Protein AF-A0AAA9TGV9-F1 (afdb_monomer)

Radius of gyration: 19.95 Å; Cα contacts (8 Å, |Δi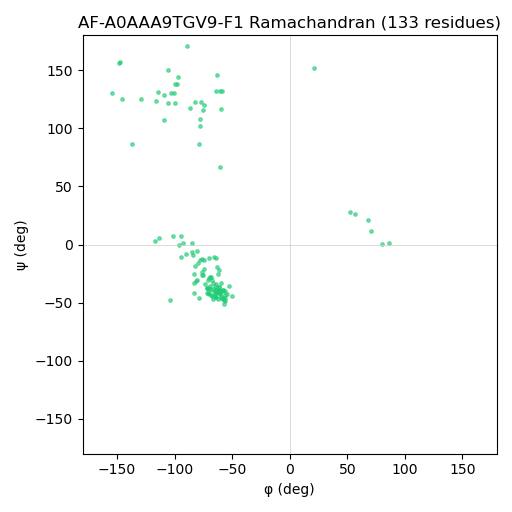|>4): 74; chains: 1; bounding box: 42×36×59 Å

Sequence (135 aa):
ESGVGCHFLLQGILTQRSNPHLLHLLPWQLSSLASSPITSWQIDGETVETVADFIFGGSKITADGDCSHEIKRRFLFGRKVITNLDSLLKSRHITLPKKVRLIKVIVFPVVMHARESWTIKKAERQRIDAFELCC

pLDDT: mean 73.02, std 20.53, range [30.62, 95.81]

Structure (mmCIF, N/CA/C/O backbone):
data_AF-A0AAA9TGV9-F1
#
_entry.id   AF-A0AAA9TGV9-F1
#
loop_
_atom_site.group_PDB
_atom_site.id
_atom_site.type_symbol
_atom_site.label_atom_id
_atom_site.label_alt_id
_atom_site.label_comp_id
_atom_site.label_asym_id
_atom_site.label_entity_id
_atom_site.label_seq_id
_atom_site.pdbx_PDB_ins_code
_atom_site.Cartn_x
_atom_site.Cartn_y
_atom_site.Cartn_z
_atom_site.occupancy
_atom_site.B_iso_or_equiv
_atom_site.auth_seq_id
_atom_site.auth_comp_id
_atom_site.auth_asym_id
_atom_site.auth_atom_id
_atom_site.pdbx_PDB_model_num
ATOM 1 N N . GLU A 1 1 ? 4.475 -4.101 -24.210 1.00 32.84 1 GLU A N 1
ATOM 2 C CA . GLU A 1 1 ? 3.851 -3.367 -23.084 1.00 32.84 1 GLU A CA 1
ATOM 3 C C . GLU A 1 1 ? 4.910 -2.918 -22.068 1.00 32.84 1 GLU A C 1
ATOM 5 O O . GLU A 1 1 ? 4.859 -3.266 -20.899 1.00 32.84 1 GLU A O 1
ATOM 10 N N . SER A 1 2 ? 5.893 -2.140 -22.527 1.00 36.81 2 SER A N 1
ATOM 11 C CA . SER A 1 2 ? 7.032 -1.626 -21.741 1.00 36.81 2 SER A CA 1
ATOM 12 C C . SER A 1 2 ? 7.042 -0.089 -21.649 1.00 36.81 2 SER A C 1
ATOM 14 O O . SER A 1 2 ? 7.938 0.495 -21.054 1.00 36.81 2 SER A O 1
ATOM 16 N N . GLY A 1 3 ? 6.034 0.586 -22.214 1.00 30.62 3 GLY A N 1
ATOM 17 C CA . GLY A 1 3 ? 6.006 2.049 -22.355 1.00 30.62 3 GLY A CA 1
ATOM 18 C C . GLY A 1 3 ? 5.516 2.829 -21.131 1.00 30.62 3 GLY A C 1
ATOM 19 O O . GLY A 1 3 ? 5.624 4.050 -21.110 1.00 30.62 3 GLY A O 1
ATOM 20 N N . VAL A 1 4 ? 4.984 2.159 -20.105 1.00 43.38 4 VAL A N 1
ATOM 21 C CA . VAL A 1 4 ? 4.395 2.850 -18.941 1.00 43.38 4 VAL A CA 1
ATOM 22 C C . VAL A 1 4 ? 5.468 3.261 -17.925 1.00 43.38 4 VAL A C 1
ATOM 24 O O . VAL A 1 4 ? 5.374 4.331 -17.336 1.00 43.38 4 VAL A O 1
ATOM 27 N N . GLY A 1 5 ? 6.539 2.469 -17.780 1.00 39.09 5 GLY A N 1
ATOM 28 C CA . GLY A 1 5 ? 7.659 2.785 -16.882 1.00 39.09 5 GLY A CA 1
ATOM 29 C C . GLY A 1 5 ? 8.462 4.012 -17.331 1.00 39.09 5 GLY A C 1
ATOM 30 O O . GLY A 1 5 ? 8.814 4.857 -16.510 1.00 39.09 5 GLY A O 1
ATOM 31 N N . CYS A 1 6 ? 8.670 4.174 -18.644 1.00 43.47 6 CYS A N 1
ATOM 32 C CA . CYS A 1 6 ? 9.324 5.358 -19.215 1.00 43.47 6 CYS A CA 1
ATOM 33 C C . CYS A 1 6 ? 8.481 6.632 -19.043 1.00 43.47 6 CYS A C 1
ATOM 35 O O . CYS A 1 6 ? 9.037 7.706 -18.820 1.00 43.47 6 CYS A O 1
ATOM 37 N N . HIS A 1 7 ? 7.148 6.513 -19.085 1.00 39.66 7 HIS A N 1
ATOM 38 C CA . HIS A 1 7 ? 6.238 7.636 -18.851 1.00 39.66 7 HIS A CA 1
ATOM 39 C C . HIS A 1 7 ? 6.392 8.197 -17.429 1.00 39.66 7 HIS A C 1
ATOM 41 O O . HIS A 1 7 ? 6.460 9.410 -17.261 1.00 39.66 7 HIS A O 1
ATOM 47 N N . PHE A 1 8 ? 6.539 7.336 -16.414 1.00 40.44 8 PHE A N 1
ATOM 48 C CA . PHE A 1 8 ? 6.748 7.765 -15.025 1.00 40.44 8 PHE A CA 1
ATOM 49 C C . PHE A 1 8 ? 8.149 8.318 -14.753 1.00 40.44 8 PHE A C 1
ATOM 51 O O . PHE A 1 8 ? 8.281 9.255 -13.966 1.00 40.44 8 PHE A O 1
ATOM 58 N N . LEU A 1 9 ? 9.185 7.798 -15.420 1.00 51.12 9 LEU A N 1
ATOM 59 C CA . LEU A 1 9 ? 10.544 8.334 -15.290 1.00 51.12 9 LEU A CA 1
ATOM 60 C C . LEU A 1 9 ? 10.624 9.7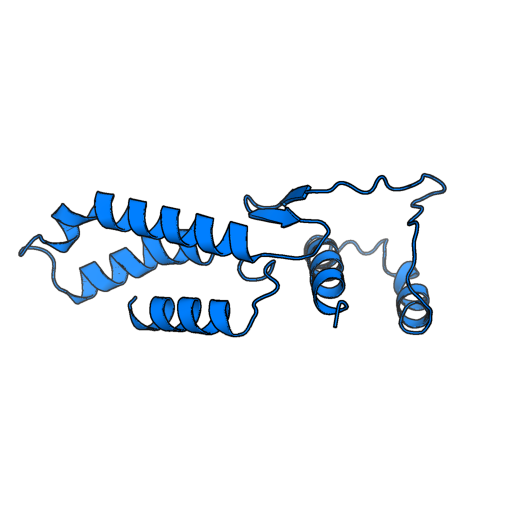67 -15.843 1.00 51.12 9 LEU A C 1
ATOM 62 O O . LEU A 1 9 ? 11.190 10.653 -15.207 1.00 51.12 9 LEU A O 1
ATOM 66 N N . LEU A 1 10 ? 9.972 10.018 -16.983 1.00 46.25 10 LEU A N 1
ATOM 67 C CA . LEU A 1 10 ? 9.883 11.351 -17.576 1.00 46.25 10 LEU A CA 1
ATOM 68 C C . LEU A 1 10 ? 8.959 12.273 -16.774 1.00 46.25 10 LEU A C 1
ATOM 70 O O . LEU A 1 10 ? 9.341 13.409 -16.523 1.00 46.25 10 LEU A O 1
ATOM 74 N N . GLN A 1 11 ? 7.802 11.811 -16.287 1.00 40.31 11 GLN A N 1
ATOM 75 C CA . GLN A 1 11 ? 6.938 12.636 -15.431 1.00 40.31 11 GLN A CA 1
ATOM 76 C C . GLN A 1 11 ? 7.609 12.987 -14.097 1.00 40.31 11 GLN A C 1
ATOM 78 O O . GLN A 1 11 ? 7.504 14.126 -13.656 1.00 40.31 11 GLN A O 1
ATOM 83 N N . GLY A 1 12 ? 8.350 12.069 -13.471 1.00 43.53 12 GLY A N 1
ATOM 84 C CA . GLY A 1 12 ? 9.087 12.337 -12.229 1.00 43.53 12 GLY A CA 1
ATOM 85 C C . GLY A 1 12 ? 10.198 13.378 -12.402 1.00 43.53 12 GLY A C 1
ATOM 86 O O . GLY A 1 12 ? 10.362 14.250 -11.550 1.00 43.53 12 GLY A O 1
ATOM 87 N N . ILE A 1 13 ? 10.899 13.345 -13.541 1.00 44.00 13 ILE A N 1
ATOM 88 C CA . ILE A 1 13 ? 11.894 14.359 -13.923 1.00 44.00 13 ILE A CA 1
ATOM 89 C C . ILE A 1 13 ? 11.211 15.693 -14.300 1.00 44.00 13 ILE A C 1
ATOM 91 O O . ILE A 1 13 ? 11.713 16.761 -13.949 1.00 44.00 13 ILE A O 1
ATOM 95 N N . LEU A 1 14 ? 10.046 15.657 -14.961 1.00 42.81 14 LEU A N 1
ATOM 96 C CA . LEU A 1 14 ? 9.317 16.840 -15.446 1.00 42.81 14 LEU A CA 1
ATOM 97 C C . LEU A 1 14 ? 8.489 17.558 -14.364 1.00 42.81 14 LEU A C 1
ATOM 99 O O . LEU A 1 14 ? 8.353 18.777 -14.421 1.00 42.81 14 LEU A O 1
ATOM 103 N N . THR A 1 15 ? 7.973 16.862 -13.347 1.00 41.03 15 THR A N 1
ATOM 104 C CA . THR A 1 15 ? 7.115 17.488 -12.312 1.00 41.03 15 THR A CA 1
ATOM 105 C C . THR A 1 15 ? 7.933 18.284 -11.281 1.00 41.03 15 THR A C 1
ATOM 107 O O . THR A 1 15 ? 7.383 19.100 -10.546 1.00 41.03 15 THR A O 1
ATOM 110 N N . GLN A 1 16 ? 9.263 18.111 -11.250 1.00 41.25 16 GLN A N 1
ATOM 111 C CA . GLN A 1 16 ? 10.180 18.875 -10.389 1.00 41.25 16 GLN A CA 1
ATOM 112 C C . GLN A 1 16 ? 10.838 20.089 -11.064 1.00 41.25 16 GLN A C 1
ATOM 114 O O . GLN A 1 16 ? 11.564 20.823 -10.397 1.00 41.25 16 GLN A O 1
ATOM 119 N N . ARG A 1 17 ? 10.578 20.385 -12.344 1.00 39.69 17 ARG A N 1
ATOM 120 C CA . ARG A 1 17 ? 11.103 21.614 -12.959 1.00 39.69 17 ARG A CA 1
ATOM 121 C C . ARG A 1 17 ? 10.071 22.319 -13.830 1.00 39.69 17 ARG A C 1
ATOM 123 O O . ARG A 1 17 ? 10.124 22.279 -15.054 1.00 39.69 17 ARG A O 1
ATOM 130 N N . SER A 1 18 ? 9.274 23.159 -13.177 1.00 43.06 18 SER A N 1
ATOM 131 C CA . SER A 1 18 ? 8.943 24.487 -13.708 1.00 43.06 18 SER A CA 1
ATOM 132 C C . SER A 1 18 ? 10.237 25.306 -13.874 1.00 43.06 18 SER A C 1
ATOM 134 O O . SER A 1 18 ? 10.484 26.251 -13.131 1.00 43.06 18 SER A O 1
ATOM 136 N N . ASN A 1 19 ? 11.120 24.895 -14.792 1.00 44.09 19 ASN A N 1
ATOM 137 C CA . ASN A 1 19 ? 12.327 25.626 -15.162 1.00 44.09 19 ASN A CA 1
ATOM 138 C C . ASN A 1 19 ? 12.135 26.184 -16.583 1.00 44.09 19 ASN A C 1
ATOM 140 O O . ASN A 1 19 ? 12.169 25.412 -17.546 1.00 44.09 19 ASN A O 1
ATOM 144 N N . PRO A 1 20 ? 11.930 27.503 -16.736 1.00 52.00 20 PRO A N 1
ATOM 145 C CA . PRO A 1 20 ? 11.602 28.125 -18.020 1.00 52.00 20 PRO A CA 1
ATOM 146 C C . PRO A 1 20 ? 12.711 27.996 -19.079 1.00 52.00 20 PRO A C 1
ATOM 148 O O . PRO A 1 20 ? 12.455 28.230 -20.256 1.00 52.00 20 PRO A O 1
ATOM 151 N N . HIS A 1 21 ? 13.922 27.570 -18.704 1.00 48.81 21 HIS A N 1
ATOM 152 C CA . HIS A 1 21 ? 15.039 27.382 -19.634 1.00 48.81 21 HIS A CA 1
ATOM 153 C C . HIS A 1 21 ? 14.960 26.113 -20.500 1.00 48.81 21 HIS A C 1
ATOM 155 O O . HIS A 1 21 ? 15.704 26.006 -21.470 1.00 48.81 21 HIS A O 1
ATOM 161 N N . LEU A 1 22 ? 14.073 25.156 -20.196 1.00 48.50 22 LEU A N 1
ATOM 162 C CA . LEU A 1 22 ? 13.998 23.870 -20.915 1.00 48.50 22 LEU A CA 1
ATOM 163 C C . LEU A 1 22 ? 12.860 23.787 -21.949 1.00 48.50 22 LEU A C 1
ATOM 165 O O . LEU A 1 22 ? 12.656 22.742 -22.564 1.00 48.50 22 LEU A O 1
ATOM 169 N N . LEU A 1 23 ? 12.161 24.899 -22.212 1.00 48.81 23 LEU A N 1
ATOM 170 C CA . LEU A 1 23 ? 11.089 24.988 -23.218 1.00 48.81 23 LEU A CA 1
ATOM 171 C C . LEU A 1 23 ? 11.568 24.693 -24.653 1.00 48.81 23 LEU A C 1
ATOM 173 O O . LEU A 1 23 ? 10.778 24.285 -25.500 1.00 48.81 23 LEU A O 1
ATOM 177 N N . HIS A 1 24 ? 12.868 24.831 -24.925 1.00 54.47 24 HIS A N 1
ATOM 178 C CA . HIS A 1 24 ? 13.461 24.544 -26.234 1.00 54.47 24 HIS A CA 1
ATOM 179 C C . HIS A 1 24 ? 13.497 23.039 -26.582 1.00 54.47 24 HIS A C 1
ATOM 181 O O . HIS A 1 24 ? 13.747 22.670 -27.726 1.00 54.47 24 HIS A O 1
ATOM 187 N N . LEU A 1 25 ? 13.234 22.149 -25.617 1.00 47.00 25 LEU A N 1
ATOM 188 C CA . LEU A 1 25 ? 13.244 20.695 -25.828 1.00 47.00 25 LEU A CA 1
ATOM 189 C C . LEU A 1 25 ? 11.875 20.126 -26.245 1.00 47.00 25 LEU A C 1
ATOM 191 O O . LEU A 1 25 ? 11.801 18.970 -26.657 1.00 47.00 25 LEU A O 1
ATOM 195 N N . LEU A 1 26 ? 10.804 20.930 -26.209 1.00 47.38 26 LEU A N 1
ATOM 196 C CA . LEU A 1 26 ? 9.448 20.520 -26.609 1.00 47.38 26 LEU A CA 1
ATOM 197 C C . LEU A 1 26 ? 9.357 19.976 -28.059 1.00 47.38 26 LEU A C 1
ATOM 199 O O . LEU A 1 26 ? 8.682 18.968 -28.266 1.00 47.38 26 LEU A O 1
ATOM 203 N N . PRO A 1 27 ? 10.052 20.545 -29.069 1.00 47.50 27 PRO A N 1
ATOM 204 C CA . PRO A 1 27 ? 10.010 20.019 -30.439 1.00 47.50 27 PRO A CA 1
ATOM 205 C C . PRO A 1 27 ? 10.669 18.637 -30.591 1.00 47.50 27 PRO A C 1
ATOM 207 O O . PRO A 1 27 ? 10.234 17.829 -31.408 1.00 47.50 27 PRO A O 1
ATOM 210 N N . TRP A 1 28 ? 11.688 18.340 -29.776 1.00 35.41 28 TRP A N 1
ATOM 211 C CA . TRP A 1 28 ? 12.383 17.046 -29.759 1.00 35.41 28 TRP A CA 1
ATOM 212 C C . TRP A 1 28 ? 11.570 15.939 -29.080 1.00 35.41 28 TRP A C 1
ATOM 214 O O . TRP A 1 28 ? 11.720 14.763 -29.401 1.00 35.41 28 TRP A O 1
ATOM 224 N N . GLN A 1 29 ? 10.673 16.301 -28.164 1.00 44.69 29 GLN A N 1
ATOM 225 C CA . GLN A 1 29 ? 9.797 15.346 -27.483 1.00 44.69 29 GLN A CA 1
ATOM 226 C C . GLN A 1 29 ? 8.723 14.762 -28.410 1.00 44.69 29 GLN A C 1
ATOM 228 O O . GLN A 1 29 ? 8.305 13.623 -28.215 1.00 44.69 29 GLN A O 1
ATOM 233 N N . LEU A 1 30 ? 8.297 15.505 -29.439 1.00 43.00 30 LEU A N 1
ATOM 234 C CA . LEU A 1 30 ? 7.312 15.014 -30.407 1.00 43.00 30 LEU A CA 1
ATOM 235 C C . LEU A 1 30 ? 7.927 14.014 -31.406 1.00 43.00 30 LEU A C 1
ATOM 237 O O . LEU A 1 30 ? 7.217 13.148 -31.911 1.00 43.00 30 LEU A O 1
ATOM 241 N N . SER A 1 31 ? 9.240 14.090 -31.667 1.00 35.50 31 SER A N 1
ATOM 242 C CA . SER A 1 31 ? 9.926 13.208 -32.626 1.00 35.50 31 SER A CA 1
ATOM 243 C C . SER A 1 31 ? 10.323 11.845 -32.042 1.00 35.50 31 SER A C 1
ATOM 245 O O . SER A 1 31 ? 10.398 10.864 -32.782 1.00 35.50 31 SER A O 1
ATOM 247 N N . SER A 1 32 ? 10.514 11.736 -30.722 1.00 46.00 32 SER A N 1
ATOM 248 C CA . SER A 1 32 ? 10.913 10.480 -30.061 1.00 46.00 32 SER A CA 1
ATOM 249 C C . SER A 1 32 ? 9.761 9.495 -29.833 1.00 46.00 32 SER A C 1
ATOM 251 O O . SER A 1 32 ? 10.000 8.305 -29.643 1.00 46.00 32 SER A O 1
ATOM 253 N N . LEU A 1 33 ? 8.507 9.951 -29.935 1.00 47.56 33 LEU A N 1
ATOM 254 C CA . LEU A 1 33 ? 7.320 9.086 -29.934 1.00 47.56 33 LEU A CA 1
ATOM 255 C C . LEU A 1 33 ? 7.247 8.163 -31.170 1.00 47.56 33 LEU A C 1
ATOM 257 O O . LEU A 1 33 ? 6.424 7.249 -31.189 1.00 47.56 33 LEU A O 1
ATOM 261 N N . ALA A 1 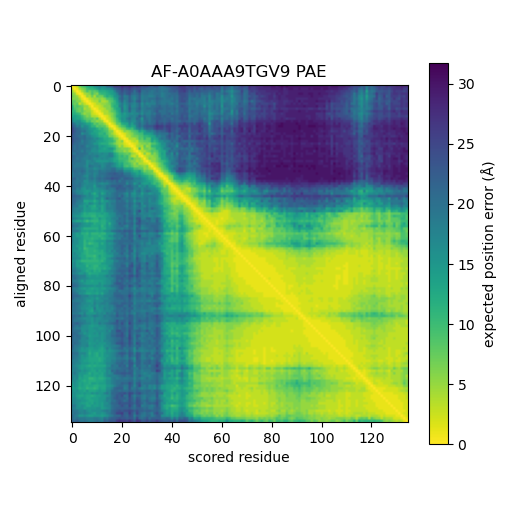34 ? 8.090 8.383 -32.190 1.00 38.16 34 ALA A N 1
ATOM 262 C CA . ALA A 1 34 ? 8.001 7.729 -33.497 1.00 38.16 34 ALA A CA 1
ATOM 263 C C . ALA A 1 34 ? 9.152 6.762 -33.852 1.00 38.16 34 ALA A C 1
ATOM 265 O O . ALA A 1 34 ? 9.173 6.254 -34.971 1.00 38.16 34 ALA A O 1
ATOM 266 N N . SER A 1 35 ? 10.105 6.460 -32.963 1.00 42.66 35 SER A N 1
ATOM 267 C CA . SER A 1 35 ? 11.238 5.593 -33.333 1.00 42.66 35 SER A CA 1
ATOM 268 C C . SER A 1 35 ? 11.711 4.704 -32.185 1.00 42.66 35 SER A C 1
ATOM 270 O O . SER A 1 35 ? 12.036 5.220 -31.127 1.00 42.66 35 SER A O 1
ATOM 272 N N . SER A 1 36 ? 11.735 3.393 -32.468 1.00 44.88 36 SER A N 1
ATOM 273 C CA . SER A 1 36 ? 12.555 2.259 -31.983 1.00 44.88 36 SER A CA 1
ATOM 274 C C . SER A 1 36 ? 13.303 2.343 -30.633 1.00 44.88 36 SER A C 1
ATOM 276 O O . SER A 1 36 ? 13.745 3.408 -30.226 1.00 44.88 36 SER A O 1
ATOM 278 N N . PRO A 1 37 ? 13.548 1.204 -29.944 1.00 42.59 37 PRO A N 1
ATOM 279 C CA . PRO A 1 37 ? 14.096 1.200 -28.585 1.00 42.59 37 PRO A CA 1
ATOM 280 C C . PRO A 1 37 ? 15.466 1.887 -28.534 1.00 42.59 37 PRO A C 1
ATOM 282 O O . PRO A 1 37 ? 16.421 1.424 -29.153 1.00 42.59 37 PRO A O 1
ATOM 285 N N . ILE A 1 38 ? 15.556 2.998 -27.804 1.00 47.72 38 ILE A N 1
ATOM 286 C CA . ILE A 1 38 ? 16.791 3.770 -27.645 1.00 47.72 38 ILE A CA 1
ATOM 287 C C . ILE A 1 38 ? 17.676 3.046 -26.626 1.00 47.72 38 ILE A C 1
ATOM 289 O O . ILE A 1 38 ? 17.372 3.019 -25.435 1.00 47.72 38 ILE A O 1
ATOM 293 N N . THR A 1 39 ? 18.762 2.436 -27.102 1.00 49.31 39 THR A N 1
ATOM 294 C CA . THR A 1 39 ? 19.682 1.616 -26.294 1.00 49.31 39 THR A CA 1
ATOM 295 C C . THR A 1 39 ? 20.767 2.420 -25.570 1.00 49.31 39 THR A C 1
ATOM 297 O O . THR A 1 39 ? 21.493 1.853 -24.760 1.00 49.31 39 THR A O 1
ATOM 300 N N . SER A 1 40 ? 20.887 3.730 -25.814 1.00 52.66 40 SER A N 1
ATOM 301 C CA . SER A 1 40 ? 21.845 4.597 -25.113 1.00 52.66 40 SER A CA 1
ATOM 302 C C . SER A 1 40 ? 21.382 6.053 -25.098 1.00 52.66 40 SER A C 1
ATOM 304 O O . SER A 1 40 ? 21.070 6.607 -26.152 1.00 52.66 40 SER A O 1
ATOM 306 N N . TRP A 1 41 ? 21.386 6.677 -23.920 1.00 68.00 41 TRP A N 1
ATOM 307 C CA . TRP A 1 41 ? 21.041 8.087 -23.726 1.00 68.00 41 TRP A CA 1
ATOM 308 C C . TRP A 1 41 ? 22.332 8.893 -23.527 1.00 68.00 41 TRP A C 1
ATOM 310 O O . TRP A 1 41 ? 23.178 8.500 -22.726 1.00 68.00 41 TRP A O 1
ATOM 320 N N . GLN A 1 42 ? 22.496 9.993 -24.264 1.00 61.22 42 GLN A N 1
ATOM 321 C CA . GLN A 1 42 ? 23.606 10.940 -24.102 1.00 61.22 42 GLN A CA 1
ATOM 322 C C . GLN A 1 42 ? 23.029 12.275 -23.617 1.00 61.22 42 GLN A C 1
ATOM 324 O O . GLN A 1 42 ? 22.057 12.756 -24.202 1.00 61.22 42 GLN A O 1
ATOM 329 N N . ILE A 1 43 ? 23.604 12.875 -22.576 1.00 69.44 43 ILE A N 1
ATOM 330 C CA . ILE A 1 43 ? 23.284 14.240 -22.131 1.00 69.44 43 ILE A CA 1
ATOM 331 C C . ILE A 1 43 ? 24.556 15.066 -22.311 1.00 69.44 43 ILE A C 1
ATOM 333 O O . ILE A 1 43 ? 25.606 14.670 -21.825 1.00 69.44 43 ILE A O 1
ATOM 337 N N . ASP A 1 44 ? 24.485 16.163 -23.070 1.00 69.38 44 ASP A N 1
ATOM 338 C CA . ASP A 1 44 ? 25.627 17.047 -23.372 1.00 69.38 44 ASP A CA 1
ATOM 339 C C . ASP A 1 44 ? 26.879 16.336 -23.939 1.00 69.38 44 ASP A C 1
ATOM 341 O O . ASP A 1 44 ? 28.004 16.806 -23.799 1.00 69.38 44 ASP A O 1
ATOM 345 N N . GLY A 1 45 ? 26.683 15.207 -24.631 1.00 70.88 45 GLY A N 1
ATOM 346 C CA . GLY A 1 45 ? 27.767 14.396 -25.200 1.00 70.88 45 GLY A CA 1
ATOM 347 C C . GLY A 1 45 ? 28.373 13.369 -24.235 1.00 70.88 45 GLY A C 1
ATOM 348 O O . GLY A 1 45 ? 29.273 12.635 -24.639 1.00 70.88 45 GLY A O 1
ATOM 349 N N . GLU A 1 46 ? 27.867 13.280 -23.002 1.00 65.38 46 GLU A N 1
ATOM 350 C CA . GLU A 1 46 ? 28.243 12.264 -22.018 1.00 65.38 46 GLU A CA 1
ATOM 351 C C . GLU A 1 46 ? 27.214 11.131 -21.955 1.00 65.38 46 GLU A C 1
ATOM 353 O O . GLU A 1 46 ? 25.998 11.351 -21.963 1.00 65.38 46 GLU A O 1
ATOM 358 N N . THR A 1 47 ? 27.707 9.892 -21.873 1.00 67.38 47 THR A N 1
ATOM 359 C CA . THR A 1 47 ? 26.850 8.702 -21.839 1.00 67.38 47 THR A CA 1
ATOM 360 C C . THR A 1 47 ? 26.249 8.561 -20.456 1.00 67.38 47 THR A C 1
ATOM 362 O O . THR A 1 47 ? 26.972 8.444 -19.471 1.00 67.38 47 THR A O 1
ATOM 365 N N . VAL A 1 48 ? 24.922 8.530 -20.377 1.00 70.69 48 VAL A N 1
ATOM 366 C CA . VAL A 1 48 ? 24.236 8.289 -19.110 1.00 70.69 48 VAL A CA 1
ATOM 367 C C . VAL A 1 48 ? 24.355 6.808 -18.768 1.00 70.69 48 VAL A C 1
ATOM 369 O O . VAL A 1 48 ? 23.837 5.945 -19.482 1.00 70.69 48 VAL A O 1
ATOM 372 N N . GLU A 1 49 ? 25.040 6.509 -17.668 1.00 71.69 49 GLU A N 1
ATOM 373 C CA . GLU A 1 49 ? 25.175 5.144 -17.171 1.00 71.69 49 GLU A CA 1
ATOM 374 C C . GLU A 1 49 ? 23.815 4.577 -16.748 1.00 71.69 49 GLU A C 1
ATOM 376 O O . GLU A 1 49 ? 23.033 5.205 -16.031 1.00 71.69 49 GLU A O 1
ATOM 381 N N . THR A 1 50 ? 23.526 3.356 -17.198 1.00 69.00 50 THR A N 1
ATOM 382 C CA . THR A 1 50 ? 22.309 2.642 -16.805 1.00 69.00 50 THR A CA 1
ATOM 383 C C . THR A 1 50 ? 22.566 1.889 -15.507 1.00 69.00 50 THR A C 1
ATOM 385 O O . THR A 1 50 ? 23.392 0.979 -15.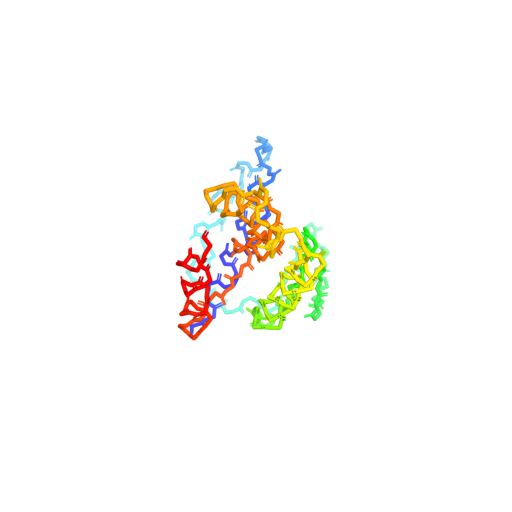465 1.00 69.00 50 THR A O 1
ATOM 388 N N . VAL A 1 51 ? 21.832 2.242 -14.453 1.00 77.50 51 VAL A N 1
ATOM 389 C CA . VAL A 1 51 ? 21.864 1.534 -13.166 1.00 77.50 51 VAL A CA 1
ATOM 390 C C . VAL A 1 51 ? 20.718 0.528 -13.070 1.00 77.50 51 VAL A C 1
ATOM 392 O O . VAL A 1 51 ? 19.619 0.775 -13.566 1.00 77.50 51 VAL A O 1
ATOM 395 N N . ALA A 1 52 ? 20.967 -0.616 -12.427 1.00 80.19 52 ALA A N 1
ATOM 396 C CA . ALA A 1 52 ? 19.961 -1.669 -12.263 1.00 80.19 52 ALA A CA 1
ATOM 397 C C . ALA A 1 52 ? 18.826 -1.259 -11.308 1.00 80.19 52 ALA A C 1
ATOM 399 O O . ALA A 1 52 ? 17.668 -1.627 -11.516 1.00 80.19 52 ALA A O 1
ATOM 400 N N . ASP A 1 53 ? 19.148 -0.491 -10.267 1.00 79.62 53 ASP A N 1
ATOM 401 C CA . ASP A 1 53 ? 18.188 0.130 -9.367 1.00 79.62 53 ASP A CA 1
ATOM 402 C C . ASP A 1 53 ? 18.687 1.476 -8.826 1.00 79.62 53 ASP A C 1
ATOM 404 O O . ASP A 1 53 ? 19.879 1.776 -8.815 1.00 79.62 53 ASP A O 1
ATOM 408 N N . PHE A 1 54 ? 17.747 2.318 -8.396 1.00 79.94 54 PHE A N 1
ATOM 409 C CA . PHE A 1 54 ? 18.032 3.573 -7.708 1.00 79.94 54 PHE A CA 1
ATOM 410 C C . PHE A 1 54 ? 16.933 3.904 -6.695 1.00 79.94 54 PHE A C 1
ATOM 412 O O . PHE A 1 54 ? 15.795 3.439 -6.800 1.00 79.94 54 PHE A O 1
ATOM 419 N N . ILE A 1 55 ? 17.272 4.702 -5.680 1.00 82.25 55 ILE A N 1
ATOM 420 C CA . ILE A 1 55 ? 16.315 5.171 -4.673 1.00 82.25 55 ILE A CA 1
ATOM 421 C C . ILE A 1 55 ? 15.886 6.597 -5.012 1.00 82.25 55 ILE A C 1
ATOM 423 O O . ILE A 1 55 ? 16.712 7.505 -5.037 1.00 82.25 55 ILE A O 1
ATOM 427 N N . PHE A 1 56 ? 14.587 6.809 -5.199 1.00 75.69 56 PHE A N 1
ATOM 428 C CA . PHE A 1 56 ? 13.996 8.123 -5.439 1.00 75.69 56 PHE A CA 1
ATOM 429 C C . PHE A 1 56 ? 12.821 8.356 -4.493 1.00 75.69 56 PHE A C 1
ATOM 431 O O . PHE A 1 56 ? 11.922 7.522 -4.396 1.00 75.69 56 PHE A O 1
ATOM 438 N N . GLY A 1 57 ? 12.840 9.461 -3.738 1.00 72.12 57 GLY A N 1
ATOM 439 C CA . GLY A 1 57 ? 11.772 9.773 -2.774 1.00 72.12 57 GLY A CA 1
ATOM 440 C C . GLY A 1 57 ? 11.540 8.677 -1.718 1.00 72.12 57 GLY A C 1
ATOM 441 O O . GLY A 1 57 ? 10.429 8.503 -1.224 1.00 72.12 57 GLY A O 1
ATOM 442 N N . GLY A 1 58 ? 12.568 7.875 -1.413 1.00 76.75 58 GLY A N 1
ATOM 443 C CA . GLY A 1 58 ? 12.472 6.721 -0.512 1.00 76.75 58 GLY A CA 1
ATOM 444 C C . GLY A 1 58 ? 11.889 5.445 -1.136 1.00 76.75 58 GLY A C 1
ATOM 445 O O . GLY A 1 58 ? 11.793 4.439 -0.435 1.00 76.75 58 GLY A O 1
ATOM 446 N N . SER A 1 59 ? 11.533 5.457 -2.423 1.00 79.50 59 SER A N 1
ATOM 447 C CA . SER A 1 59 ? 11.115 4.277 -3.187 1.00 79.50 59 SER A CA 1
ATOM 448 C C . SER A 1 59 ? 12.264 3.709 -4.001 1.00 79.50 59 SER A C 1
ATOM 450 O O . SER A 1 59 ? 13.009 4.459 -4.629 1.00 79.50 59 SER A O 1
ATOM 452 N N . LYS A 1 60 ? 12.387 2.380 -4.023 1.00 83.06 60 LYS A N 1
ATOM 453 C CA . LYS A 1 60 ? 13.307 1.707 -4.939 1.00 83.06 60 LYS A CA 1
ATOM 454 C C . LYS A 1 60 ? 12.666 1.564 -6.315 1.00 83.06 60 LYS A C 1
ATOM 456 O O . LYS A 1 60 ? 11.604 0.957 -6.436 1.00 83.06 60 LYS A O 1
ATOM 461 N N . ILE A 1 61 ? 13.328 2.105 -7.328 1.00 79.50 61 ILE A N 1
ATOM 462 C CA . ILE A 1 61 ? 12.952 1.988 -8.734 1.00 79.50 61 ILE A CA 1
ATOM 463 C C . ILE A 1 61 ? 13.975 1.076 -9.401 1.00 79.50 61 ILE A C 1
ATOM 465 O O . ILE A 1 61 ? 15.178 1.273 -9.245 1.00 79.50 61 ILE A O 1
ATOM 469 N N . THR A 1 62 ? 13.496 0.056 -10.101 1.00 82.88 62 THR A N 1
ATOM 470 C CA . THR A 1 62 ? 14.317 -0.925 -10.815 1.00 82.88 62 THR A CA 1
ATOM 471 C C . THR A 1 62 ? 14.253 -0.668 -12.319 1.00 82.88 62 THR A C 1
ATOM 473 O O . THR A 1 62 ? 13.251 -0.164 -12.830 1.00 82.88 62 THR A O 1
ATOM 476 N N . ALA A 1 63 ? 15.321 -1.010 -13.038 1.00 78.81 63 ALA A N 1
ATOM 477 C CA . ALA A 1 63 ? 15.440 -0.789 -14.481 1.00 78.81 63 ALA A CA 1
ATOM 478 C C . ALA A 1 63 ? 14.390 -1.553 -15.312 1.00 78.81 63 ALA A C 1
ATOM 480 O O . ALA A 1 63 ? 14.036 -1.126 -16.407 1.00 78.81 63 ALA A O 1
ATOM 481 N N . ASP A 1 64 ? 13.861 -2.659 -14.785 1.00 80.81 64 ASP A N 1
ATOM 482 C CA . ASP A 1 64 ? 12.769 -3.434 -15.388 1.00 80.81 64 ASP A CA 1
ATOM 483 C C . ASP A 1 64 ? 11.373 -2.827 -15.132 1.00 80.81 64 ASP A C 1
ATOM 485 O O . ASP A 1 64 ? 10.375 -3.316 -15.663 1.00 80.81 64 ASP A O 1
ATOM 489 N N . GLY A 1 65 ? 11.283 -1.764 -14.322 1.00 75.19 65 GLY A N 1
ATOM 490 C CA . GLY A 1 65 ? 10.032 -1.106 -13.952 1.00 75.19 65 GLY A CA 1
ATOM 491 C C . GLY A 1 65 ? 9.131 -1.927 -13.020 1.00 75.19 65 GLY A C 1
ATOM 492 O O . GLY A 1 65 ? 7.968 -1.552 -12.832 1.00 75.19 65 GLY A O 1
ATOM 493 N N . ASP A 1 66 ? 9.624 -3.030 -12.439 1.00 82.38 66 ASP A N 1
ATOM 494 C CA . ASP A 1 66 ? 8.851 -3.883 -11.534 1.00 82.38 66 ASP A CA 1
ATOM 495 C C . ASP A 1 66 ? 8.724 -3.287 -10.126 1.00 82.38 66 ASP A C 1
ATOM 497 O O . ASP A 1 66 ? 9.592 -3.409 -9.262 1.00 82.38 66 ASP A O 1
ATOM 501 N N . CYS A 1 67 ? 7.560 -2.711 -9.835 1.00 83.62 67 CYS A N 1
ATOM 502 C CA . CYS A 1 67 ? 7.286 -2.137 -8.518 1.00 83.62 67 CYS A CA 1
ATOM 503 C C . CYS A 1 67 ? 6.776 -3.161 -7.489 1.00 83.62 67 CYS A C 1
ATOM 505 O O . CYS A 1 67 ? 6.517 -2.790 -6.342 1.00 83.62 67 CYS A O 1
ATOM 507 N N . SER A 1 68 ? 6.651 -4.447 -7.848 1.00 86.19 68 SER A N 1
ATOM 508 C CA . SER A 1 68 ? 6.096 -5.497 -6.974 1.00 86.19 68 SER A CA 1
ATOM 509 C C . SER A 1 68 ? 6.822 -5.579 -5.627 1.00 86.19 68 SER A C 1
ATOM 511 O O . SER A 1 68 ? 6.196 -5.703 -4.568 1.00 86.19 68 SER A O 1
ATOM 513 N N . HIS A 1 69 ? 8.152 -5.484 -5.663 1.00 86.44 69 HIS A N 1
ATOM 514 C CA . HIS A 1 69 ? 9.007 -5.551 -4.480 1.00 86.44 69 HIS A CA 1
ATOM 515 C C . HIS A 1 69 ? 8.827 -4.339 -3.559 1.00 86.44 69 HIS A C 1
ATOM 517 O O . HIS A 1 69 ? 8.693 -4.505 -2.344 1.00 86.44 69 HIS A O 1
ATOM 523 N N . GLU A 1 70 ? 8.768 -3.134 -4.125 1.00 88.44 70 GLU A N 1
ATOM 524 C CA . GLU A 1 70 ? 8.574 -1.896 -3.366 1.00 88.44 70 GLU A CA 1
ATOM 525 C C . GLU A 1 70 ? 7.164 -1.829 -2.760 1.00 88.44 70 GLU A C 1
ATOM 527 O O . GLU A 1 70 ? 7.016 -1.560 -1.568 1.00 88.44 70 GLU A O 1
ATOM 532 N N . ILE A 1 71 ? 6.131 -2.194 -3.526 1.00 88.50 71 ILE A N 1
ATOM 533 C CA . ILE A 1 71 ? 4.745 -2.279 -3.039 1.00 88.50 71 ILE A CA 1
ATOM 534 C C . ILE A 1 71 ? 4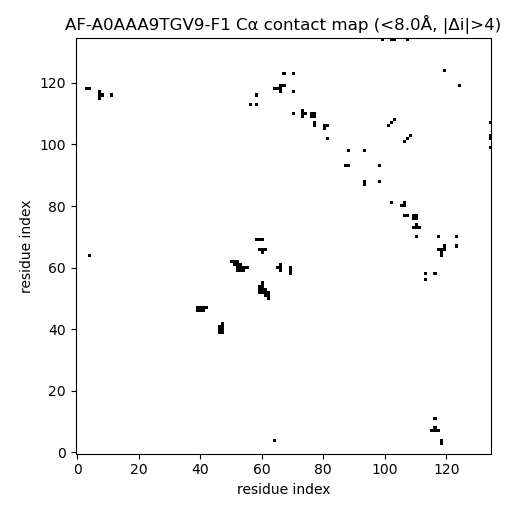.661 -3.245 -1.850 1.00 88.50 71 ILE A C 1
ATOM 536 O O . ILE A 1 71 ? 4.112 -2.914 -0.796 1.00 88.50 71 ILE A O 1
ATOM 540 N N . LYS A 1 72 ? 5.260 -4.437 -1.973 1.00 90.19 72 LYS A N 1
ATOM 541 C CA . LYS A 1 72 ? 5.305 -5.423 -0.883 1.00 90.19 72 LYS A CA 1
ATOM 542 C C . LYS A 1 72 ? 6.030 -4.874 0.349 1.00 90.19 72 LYS A C 1
ATOM 544 O O . LYS A 1 72 ? 5.549 -5.057 1.468 1.00 90.19 72 LYS A O 1
ATOM 549 N N . ARG A 1 73 ? 7.158 -4.183 0.162 1.00 91.38 73 ARG A N 1
ATOM 550 C CA . ARG A 1 73 ? 7.919 -3.540 1.244 1.00 91.38 73 ARG A CA 1
ATOM 551 C C . ARG A 1 73 ? 7.079 -2.495 1.985 1.00 91.38 73 ARG A C 1
ATOM 553 O O . ARG A 1 73 ? 7.061 -2.489 3.215 1.00 91.38 73 ARG A O 1
ATOM 560 N N . ARG A 1 74 ? 6.342 -1.656 1.259 1.00 91.12 74 ARG A N 1
ATOM 561 C CA . ARG A 1 74 ? 5.471 -0.609 1.818 1.00 91.12 74 ARG A CA 1
ATOM 562 C C . ARG A 1 74 ? 4.318 -1.196 2.629 1.00 91.12 74 ARG A C 1
ATOM 564 O O . ARG A 1 74 ? 4.067 -0.743 3.744 1.00 91.12 74 ARG A O 1
ATOM 571 N N . PHE A 1 75 ? 3.698 -2.278 2.152 1.00 92.00 75 PHE A N 1
ATOM 572 C CA . PHE A 1 75 ? 2.701 -3.019 2.934 1.00 92.00 75 PHE A CA 1
ATOM 573 C C . PHE A 1 75 ? 3.269 -3.600 4.235 1.00 92.00 75 PHE A C 1
ATOM 575 O O . PHE A 1 75 ? 2.605 -3.545 5.272 1.00 92.00 75 PHE A O 1
ATOM 582 N N . LEU A 1 76 ? 4.501 -4.123 4.217 1.00 93.56 76 LEU A N 1
ATOM 583 C CA . LEU A 1 76 ? 5.164 -4.602 5.435 1.00 93.56 76 LEU A CA 1
ATOM 584 C C . LEU A 1 76 ? 5.393 -3.465 6.437 1.00 93.56 76 LEU A C 1
ATOM 586 O O . LEU A 1 76 ? 5.147 -3.650 7.631 1.00 93.56 76 LEU A O 1
ATOM 590 N N . PHE A 1 77 ? 5.796 -2.279 5.971 1.00 92.69 77 PHE A N 1
ATOM 591 C CA . PHE A 1 77 ? 5.905 -1.104 6.835 1.00 92.69 77 PHE A CA 1
ATOM 592 C C . PHE A 1 77 ? 4.553 -0.670 7.401 1.00 92.69 77 PHE A C 1
ATOM 594 O O . PHE A 1 77 ? 4.453 -0.463 8.610 1.00 92.69 77 PHE A O 1
ATOM 601 N N . GLY A 1 78 ? 3.503 -0.617 6.579 1.00 92.75 78 GLY A N 1
ATOM 602 C CA . GLY A 1 78 ? 2.147 -0.323 7.046 1.00 92.75 78 GLY A CA 1
ATOM 603 C C . GLY A 1 78 ? 1.690 -1.289 8.141 1.00 92.75 78 GLY A C 1
ATOM 604 O O . GLY A 1 78 ? 1.236 -0.863 9.202 1.00 92.75 78 GLY A O 1
ATOM 605 N N . ARG A 1 79 ? 1.905 -2.597 7.945 1.00 93.25 79 ARG A N 1
ATOM 606 C CA . ARG A 1 79 ? 1.587 -3.619 8.954 1.00 93.25 79 ARG A CA 1
ATOM 607 C C . ARG A 1 79 ? 2.379 -3.424 10.245 1.00 93.25 79 ARG A C 1
ATOM 609 O O . ARG A 1 79 ? 1.795 -3.535 11.317 1.00 93.25 79 ARG A O 1
ATOM 616 N N . LYS A 1 80 ? 3.672 -3.097 10.154 1.00 95.81 80 LYS A N 1
ATOM 617 C CA . LYS A 1 80 ? 4.515 -2.810 11.326 1.00 95.81 80 LYS A CA 1
ATOM 618 C C . LYS A 1 80 ? 3.993 -1.609 12.122 1.00 95.81 80 LYS A C 1
ATOM 620 O O . LYS A 1 80 ? 3.969 -1.642 13.349 1.00 95.81 80 LYS A O 1
ATOM 625 N N . VAL A 1 81 ? 3.538 -0.562 11.439 1.00 94.69 81 VAL A N 1
ATOM 626 C CA . VAL A 1 81 ? 2.921 0.601 12.091 1.00 94.69 81 VAL A CA 1
ATOM 627 C C . VAL A 1 81 ? 1.615 0.210 12.782 1.00 94.69 81 VAL A C 1
ATOM 629 O O . VAL A 1 81 ? 1.421 0.569 13.939 1.00 94.69 81 VAL A O 1
ATOM 632 N N . ILE A 1 82 ? 0.752 -0.578 12.129 1.00 92.75 82 ILE A N 1
ATOM 633 C CA . ILE A 1 82 ? -0.488 -1.078 12.746 1.00 92.75 82 ILE A CA 1
ATOM 634 C C . ILE A 1 82 ? -0.178 -1.880 14.014 1.00 92.75 82 ILE A C 1
ATOM 636 O O . ILE A 1 82 ? -0.803 -1.640 15.043 1.00 92.75 82 ILE A O 1
ATOM 640 N N . THR A 1 83 ? 0.806 -2.785 13.977 1.00 94.50 83 THR A N 1
ATOM 641 C CA . THR A 1 83 ? 1.181 -3.571 15.164 1.00 94.50 83 THR A CA 1
ATOM 642 C C . THR A 1 83 ? 1.727 -2.698 16.290 1.00 94.50 83 THR A C 1
ATOM 644 O O . THR A 1 83 ? 1.450 -2.972 17.452 1.00 94.50 83 THR A O 1
ATOM 647 N N . ASN A 1 84 ? 2.433 -1.610 15.970 1.00 94.31 84 ASN A N 1
ATOM 648 C CA . ASN A 1 84 ? 2.901 -0.651 16.975 1.00 94.31 84 ASN A CA 1
ATOM 649 C C . ASN A 1 84 ? 1.746 0.152 17.605 1.00 94.31 84 ASN A C 1
ATOM 651 O O . ASN A 1 84 ? 1.855 0.589 18.747 1.00 94.31 84 ASN A O 1
ATOM 655 N N . LEU A 1 85 ? 0.643 0.344 16.874 1.00 93.31 85 LEU A N 1
ATOM 656 C CA . LEU A 1 85 ? -0.562 1.041 17.339 1.00 93.31 85 LEU A CA 1
ATOM 657 C C . LEU A 1 85 ? -1.614 0.096 17.946 1.00 93.31 85 LEU A C 1
ATOM 659 O O . LEU A 1 85 ? -2.678 0.557 18.355 1.00 93.31 85 LEU A O 1
ATOM 663 N N . ASP A 1 86 ? -1.350 -1.209 18.016 1.00 94.06 86 ASP A N 1
ATOM 664 C CA . ASP A 1 86 ? -2.341 -2.231 18.372 1.00 94.06 86 ASP A CA 1
ATOM 665 C C . ASP A 1 86 ? -3.013 -1.975 19.732 1.00 94.06 86 ASP A C 1
ATOM 667 O O . ASP A 1 86 ? -4.238 -2.022 19.846 1.00 94.06 86 ASP A O 1
ATOM 671 N N . SER A 1 87 ? -2.238 -1.600 20.753 1.00 93.94 87 SER A N 1
ATOM 672 C CA . SER A 1 87 ? -2.765 -1.266 22.085 1.00 93.94 87 SER A CA 1
ATOM 673 C C . SER A 1 87 ? -3.726 -0.069 22.055 1.00 93.94 87 SER A C 1
ATOM 675 O O . SER A 1 87 ? -4.774 -0.078 22.707 1.00 93.94 87 SER A O 1
ATOM 677 N N . LEU A 1 88 ? -3.418 0.941 21.240 1.00 93.25 88 LEU A N 1
ATOM 678 C CA . LEU A 1 88 ? -4.228 2.142 21.059 1.00 93.25 88 LEU A CA 1
ATOM 679 C C . LEU A 1 88 ? -5.519 1.836 20.288 1.00 93.25 88 LEU A C 1
ATOM 681 O O . LEU A 1 88 ? -6.602 2.295 20.660 1.00 93.25 88 LEU A O 1
ATOM 685 N N . LEU A 1 89 ? -5.422 1.007 19.248 1.00 91.88 89 LEU A N 1
ATOM 686 C CA . LEU A 1 89 ? -6.566 0.546 18.464 1.00 91.88 89 LEU A CA 1
ATOM 687 C C . LEU A 1 89 ? -7.478 -0.396 19.268 1.00 91.88 89 LEU A C 1
ATOM 689 O O . LEU A 1 89 ? -8.691 -0.398 19.054 1.00 91.88 89 LEU A O 1
ATOM 693 N N . LYS A 1 90 ? -6.946 -1.130 20.251 1.00 93.81 90 LYS A N 1
ATOM 694 C CA . LYS A 1 90 ? -7.723 -1.974 21.176 1.00 93.81 90 LYS A CA 1
ATOM 695 C C . LYS A 1 90 ? -8.340 -1.209 22.353 1.00 93.81 90 LYS A C 1
ATOM 697 O O . LYS A 1 90 ? -9.304 -1.692 22.945 1.00 93.81 90 LYS A O 1
ATOM 702 N N . SER A 1 91 ? -7.857 -0.006 22.670 1.00 95.50 91 SER A N 1
ATOM 703 C CA . SER A 1 91 ? -8.359 0.798 23.795 1.00 95.50 91 SER A CA 1
ATOM 704 C C . SER A 1 91 ? -9.856 1.112 23.683 1.00 95.50 91 SER A C 1
ATOM 706 O O . SER A 1 91 ? -10.330 1.579 22.645 1.00 95.50 91 SER A O 1
ATOM 708 N N . ARG A 1 92 ? -10.614 0.907 24.767 1.00 94.88 92 ARG A N 1
ATOM 709 C CA . ARG A 1 92 ? -12.054 1.236 24.835 1.00 94.88 92 ARG A CA 1
ATOM 710 C C . ARG A 1 92 ? -12.320 2.740 24.948 1.00 94.88 92 ARG A C 1
ATOM 712 O O . ARG A 1 92 ? -13.400 3.193 24.594 1.00 94.88 92 ARG A O 1
ATOM 719 N N . HIS A 1 93 ? -11.333 3.511 25.403 1.00 93.44 93 HIS A N 1
ATOM 720 C CA . HIS A 1 93 ? -11.461 4.955 25.629 1.00 93.44 93 HIS A CA 1
ATOM 721 C C . HIS A 1 93 ? -11.465 5.774 24.331 1.00 93.44 93 HIS A C 1
ATOM 723 O O . HIS A 1 93 ? -11.804 6.956 24.337 1.00 93.44 93 HIS A O 1
ATOM 729 N N . ILE A 1 94 ? -11.085 5.160 23.207 1.00 93.31 94 ILE A N 1
ATOM 730 C CA . ILE A 1 94 ? -11.037 5.817 21.904 1.00 93.31 94 ILE A CA 1
ATOM 731 C C . ILE A 1 94 ? -12.207 5.325 21.063 1.00 93.31 94 ILE A C 1
ATOM 733 O O . ILE A 1 94 ? -12.345 4.138 20.774 1.00 93.31 94 ILE A O 1
ATOM 737 N N . THR A 1 95 ? -13.037 6.267 20.632 1.00 95.50 95 THR A N 1
ATOM 738 C CA . THR A 1 95 ? -14.168 6.004 19.741 1.00 95.50 95 THR A CA 1
ATOM 739 C C . THR A 1 95 ? -13.687 5.475 18.389 1.00 95.50 95 THR A C 1
ATOM 741 O O . THR A 1 95 ? -12.673 5.950 17.870 1.00 95.50 95 THR A O 1
ATOM 744 N N . LEU A 1 96 ? -14.457 4.583 17.766 1.00 93.06 96 LEU A N 1
ATOM 745 C CA . LEU A 1 96 ? -14.131 3.999 16.462 1.00 93.06 96 LEU A CA 1
ATOM 746 C C . LEU A 1 96 ? -13.759 5.037 15.375 1.00 93.06 96 LEU A C 1
ATOM 748 O O . LEU A 1 96 ? -12.712 4.856 14.754 1.00 93.06 96 LEU A O 1
ATOM 752 N N . PRO A 1 97 ? -14.476 6.171 15.198 1.00 94.25 97 PRO A N 1
ATOM 753 C CA . PRO A 1 97 ? -14.111 7.167 14.183 1.00 94.25 97 PRO A CA 1
ATOM 754 C C . PRO A 1 97 ? -12.707 7.761 14.367 1.00 94.25 97 PRO A C 1
ATOM 756 O O . PRO A 1 97 ? -12.011 8.049 13.396 1.00 94.25 97 PRO A O 1
ATOM 759 N N . LYS A 1 98 ? -12.250 7.910 15.617 1.00 94.69 98 LYS A N 1
ATOM 760 C CA . LYS A 1 98 ? -10.898 8.403 15.924 1.00 94.69 98 LYS A CA 1
ATOM 761 C C . LYS A 1 98 ? -9.833 7.363 15.583 1.00 94.69 98 LYS A C 1
ATOM 763 O O . LYS A 1 98 ? -8.782 7.737 15.077 1.00 94.69 98 LYS A O 1
ATOM 768 N N . LYS A 1 99 ? -10.108 6.075 15.817 1.00 93.00 99 LYS A N 1
ATOM 769 C CA . LYS A 1 99 ? -9.206 4.971 15.444 1.00 93.00 99 LYS A CA 1
ATOM 770 C C . LYS A 1 99 ? -9.045 4.872 13.929 1.00 93.00 99 LYS A C 1
ATOM 772 O O . LYS A 1 99 ? -7.922 4.804 13.446 1.00 93.00 99 LYS A O 1
ATOM 777 N N . VAL A 1 100 ? -10.154 4.952 13.195 1.00 92.12 100 VAL A N 1
ATOM 778 C CA . VAL A 1 100 ? -10.166 5.011 11.724 1.00 92.12 100 VAL A CA 1
ATOM 779 C C . VAL A 1 100 ? -9.337 6.200 11.235 1.00 92.12 100 VAL A C 1
ATOM 781 O O . VAL A 1 100 ? -8.406 6.033 10.452 1.00 92.12 100 VAL A O 1
ATOM 784 N N . ARG A 1 101 ? -9.590 7.403 11.771 1.00 92.94 101 ARG A N 1
ATOM 785 C CA . ARG A 1 101 ? -8.805 8.599 11.430 1.00 92.94 101 ARG A CA 1
ATOM 786 C C . ARG A 1 101 ? -7.316 8.424 11.734 1.00 92.94 101 ARG A C 1
ATOM 788 O O . ARG A 1 101 ? -6.489 8.857 10.941 1.00 92.94 101 ARG A O 1
ATOM 795 N N . LEU A 1 102 ? -6.968 7.790 12.850 1.00 92.56 102 LEU A N 1
ATOM 796 C CA . LEU A 1 102 ? -5.580 7.524 13.213 1.00 92.56 102 LEU A CA 1
ATOM 797 C C . LEU A 1 102 ? -4.890 6.613 12.188 1.00 92.56 102 LEU A C 1
ATOM 799 O O . LEU A 1 102 ? -3.794 6.933 11.733 1.00 92.56 102 LEU A O 1
ATOM 803 N N . ILE A 1 103 ? -5.541 5.516 11.788 1.00 92.19 103 ILE A N 1
ATOM 804 C CA . ILE A 1 103 ? -5.023 4.613 10.750 1.00 92.19 103 ILE A CA 1
ATOM 805 C C . ILE A 1 103 ? -4.834 5.381 9.436 1.00 92.19 103 ILE A C 1
ATOM 807 O O . ILE A 1 103 ? -3.757 5.313 8.845 1.00 92.19 103 ILE A O 1
ATOM 811 N N . LYS A 1 104 ? -5.821 6.187 9.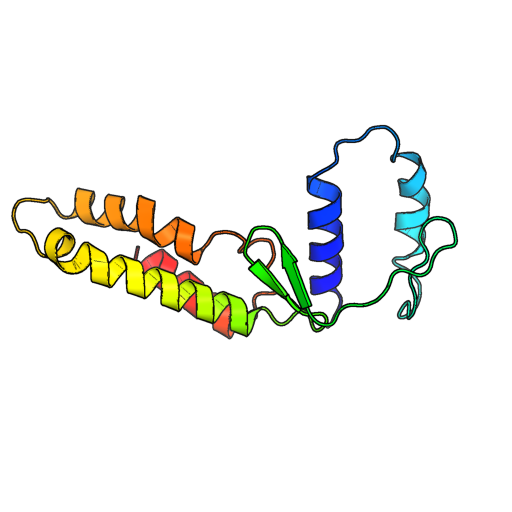020 1.00 92.00 104 LYS A N 1
ATOM 812 C CA . LYS A 1 104 ? -5.723 7.014 7.804 1.00 92.00 104 LYS A CA 1
ATOM 813 C C . LYS A 1 104 ? -4.596 8.039 7.849 1.00 92.00 104 LYS A C 1
ATOM 815 O O . LYS A 1 104 ? -3.987 8.304 6.827 1.00 92.00 104 LYS A O 1
ATOM 820 N N . VAL A 1 105 ? -4.311 8.633 9.002 1.00 93.81 105 VAL A N 1
ATOM 821 C CA . VAL A 1 105 ? -3.274 9.673 9.102 1.00 93.81 105 VAL A CA 1
ATOM 822 C C . VAL A 1 105 ? -1.870 9.073 9.195 1.00 93.81 105 VAL A C 1
ATOM 824 O O . VAL A 1 105 ? -0.925 9.686 8.712 1.00 93.81 105 VAL A O 1
ATOM 827 N N . ILE A 1 106 ? -1.713 7.886 9.788 1.00 93.25 106 ILE A N 1
ATOM 828 C CA . ILE A 1 106 ? -0.385 7.312 10.055 1.00 93.25 106 ILE A CA 1
ATOM 829 C C . ILE A 1 106 ? -0.032 6.193 9.071 1.00 93.25 106 ILE A C 1
ATOM 831 O O . ILE A 1 106 ? 1.067 6.169 8.525 1.00 93.25 106 ILE A O 1
ATOM 835 N N . VAL A 1 107 ? -0.943 5.250 8.836 1.00 92.00 107 VAL A N 1
ATOM 836 C CA . VAL A 1 107 ? -0.660 4.043 8.045 1.00 92.00 107 VAL A CA 1
ATOM 837 C C . VAL A 1 107 ? -0.803 4.321 6.553 1.00 92.00 107 VAL A C 1
ATOM 839 O O . VAL A 1 107 ? 0.034 3.877 5.768 1.00 92.00 107 VAL A O 1
ATOM 842 N N . PHE A 1 108 ? -1.831 5.077 6.154 1.00 90.88 108 PHE A N 1
ATOM 843 C CA . PHE A 1 108 ? -2.087 5.360 4.740 1.00 90.88 108 PHE A CA 1
ATOM 844 C C . PHE A 1 108 ? -0.895 6.041 4.049 1.00 90.88 108 PHE A C 1
ATOM 846 O O . PHE A 1 108 ? -0.488 5.539 3.003 1.00 90.88 108 PHE A O 1
ATOM 853 N N . PRO A 1 109 ? -0.243 7.085 4.612 1.00 90.69 109 PRO A N 1
ATOM 854 C CA . PRO A 1 109 ? 0.923 7.687 3.966 1.00 90.69 109 PRO A CA 1
ATOM 855 C C . PRO A 1 109 ? 2.112 6.725 3.873 1.00 90.69 109 PRO A C 1
ATOM 857 O O . PRO A 1 109 ? 2.817 6.721 2.873 1.00 90.69 109 PRO A O 1
ATOM 860 N N . VAL A 1 110 ? 2.325 5.866 4.875 1.00 91.19 110 VAL A N 1
ATOM 861 C CA . VAL A 1 110 ? 3.436 4.895 4.872 1.00 91.19 110 VAL A CA 1
ATOM 862 C C . VAL A 1 110 ? 3.304 3.903 3.719 1.00 91.19 110 VAL A C 1
ATOM 864 O O . VAL A 1 110 ? 4.302 3.571 3.074 1.00 91.19 110 VAL A O 1
ATOM 867 N N . VAL A 1 111 ? 2.078 3.448 3.457 1.00 90.88 111 VAL A N 1
ATOM 868 C CA . VAL A 1 111 ? 1.797 2.506 2.374 1.00 90.88 111 VAL A CA 1
ATOM 869 C C . VAL A 1 111 ? 1.745 3.222 1.030 1.00 90.88 111 VAL A C 1
ATOM 871 O O . VAL A 1 111 ? 2.362 2.745 0.093 1.00 90.88 111 VAL A O 1
ATOM 874 N N . MET A 1 112 ? 1.054 4.358 0.930 1.00 89.69 112 MET A N 1
ATOM 875 C CA . MET A 1 112 ? 0.667 4.963 -0.353 1.00 89.69 112 MET A CA 1
ATOM 876 C C . MET A 1 112 ? 1.634 6.023 -0.878 1.00 89.69 112 MET A C 1
ATOM 878 O O . MET A 1 112 ? 1.506 6.452 -2.027 1.00 89.69 112 MET A O 1
ATOM 882 N N . HIS A 1 113 ? 2.594 6.469 -0.065 1.00 83.31 113 HIS A N 1
ATOM 883 C CA . HIS A 1 113 ? 3.591 7.421 -0.534 1.00 83.31 113 HIS A CA 1
ATOM 884 C C . HIS A 1 113 ? 4.382 6.823 -1.700 1.00 83.31 113 HIS A C 1
ATOM 886 O O . HIS A 1 113 ? 4.857 5.690 -1.615 1.00 83.31 113 HIS A O 1
ATOM 892 N N . ALA A 1 114 ? 4.514 7.610 -2.769 1.00 77.06 114 ALA A N 1
ATOM 893 C CA . ALA A 1 114 ? 5.120 7.224 -4.040 1.00 77.06 114 ALA A CA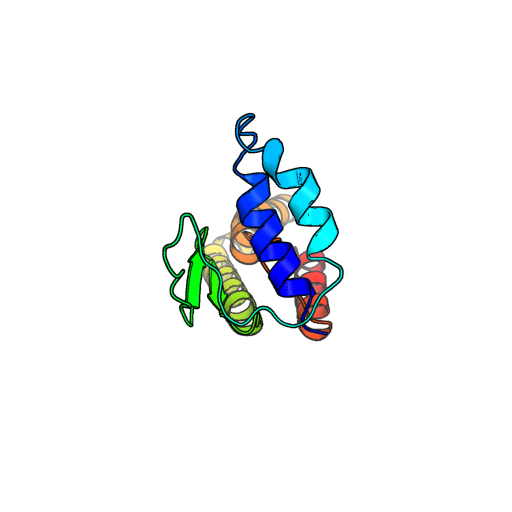 1
ATOM 894 C C . ALA A 1 114 ? 4.340 6.182 -4.867 1.00 77.06 114 ALA A C 1
ATOM 896 O O . ALA A 1 114 ? 4.908 5.589 -5.778 1.00 77.06 114 ALA A O 1
ATOM 897 N N . ARG A 1 115 ? 3.025 6.010 -4.645 1.00 82.50 115 ARG A N 1
ATOM 898 C CA . ARG A 1 115 ? 2.160 5.257 -5.580 1.00 82.50 115 ARG A CA 1
ATOM 899 C C . ARG A 1 115 ? 2.281 5.761 -7.018 1.00 82.50 115 ARG A C 1
ATOM 901 O O . ARG A 1 115 ? 2.225 4.975 -7.955 1.00 82.50 115 ARG A O 1
ATOM 908 N N . GLU A 1 116 ? 2.451 7.069 -7.177 1.00 78.81 116 GLU A N 1
ATOM 909 C CA . GLU A 1 116 ? 2.639 7.728 -8.472 1.00 78.81 116 GLU A CA 1
ATOM 910 C C . GLU A 1 116 ? 3.911 7.278 -9.192 1.00 78.81 116 GLU A C 1
ATOM 912 O O . GLU A 1 116 ? 3.987 7.427 -10.399 1.00 78.81 116 GLU A O 1
ATOM 917 N N . SER A 1 117 ? 4.895 6.701 -8.496 1.00 74.62 117 SER A N 1
ATOM 918 C CA . SER A 1 117 ? 6.091 6.137 -9.124 1.00 74.62 117 SER A CA 1
ATOM 919 C C . SER A 1 117 ? 5.965 4.635 -9.393 1.00 74.62 117 SER A C 1
ATOM 921 O O . SER A 1 117 ? 6.968 3.999 -9.714 1.00 74.62 117 SER A O 1
ATOM 923 N N . TRP A 1 118 ? 4.787 4.031 -9.185 1.00 83.31 118 TRP A N 1
ATOM 924 C CA . TRP A 1 118 ? 4.597 2.593 -9.343 1.00 83.31 118 TRP A CA 1
ATOM 925 C C . TRP A 1 118 ? 3.944 2.223 -10.670 1.00 83.31 118 TRP A C 1
ATOM 927 O O . TRP A 1 118 ? 2.838 2.661 -10.986 1.00 83.31 118 TRP A O 1
ATOM 937 N N . THR A 1 119 ? 4.544 1.263 -11.370 1.00 81.50 119 THR A N 1
ATOM 938 C CA . THR A 1 119 ? 3.875 0.527 -12.446 1.00 81.50 119 THR A CA 1
ATOM 939 C C . THR A 1 119 ? 2.966 -0.545 -11.830 1.00 81.50 119 THR A C 1
ATOM 941 O O . THR A 1 119 ? 3.375 -1.682 -11.597 1.00 81.50 119 THR A O 1
ATOM 944 N N . ILE A 1 120 ? 1.728 -0.172 -11.492 1.00 81.88 120 ILE A N 1
ATOM 945 C CA . ILE A 1 120 ? 0.751 -1.059 -10.834 1.00 81.88 120 ILE A CA 1
ATOM 946 C C . ILE A 1 120 ? 0.188 -2.073 -11.842 1.00 81.88 120 ILE A C 1
ATOM 948 O O . ILE A 1 120 ? -0.485 -1.679 -12.796 1.00 81.88 120 ILE A O 1
ATOM 952 N N . LYS A 1 121 ? 0.373 -3.380 -11.601 1.00 86.12 121 LYS A N 1
ATOM 953 C CA . LYS A 1 121 ? -0.327 -4.438 -12.352 1.00 86.12 121 LYS A CA 1
ATOM 954 C C . LYS A 1 121 ? -1.654 -4.779 -11.661 1.00 86.12 121 LYS A C 1
ATOM 956 O O . LYS A 1 121 ? -1.986 -4.312 -10.567 1.00 86.12 121 LYS A O 1
ATOM 961 N N . LYS A 1 122 ? -2.474 -5.591 -12.332 1.00 85.62 122 LYS A N 1
ATOM 962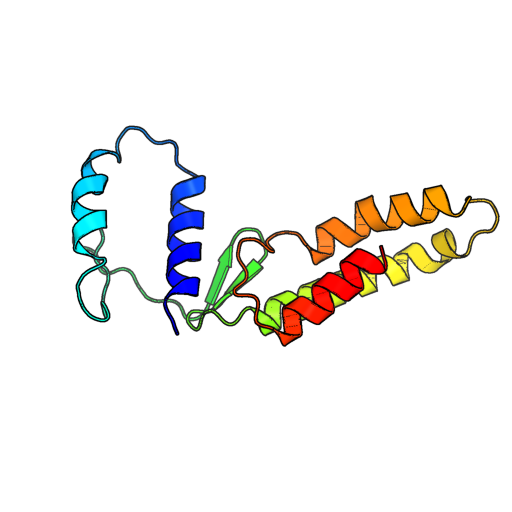 C CA . LYS A 1 122 ? -3.847 -5.903 -11.894 1.00 85.62 122 LYS A CA 1
ATOM 963 C C . LYS A 1 122 ? -3.906 -6.514 -10.485 1.00 85.62 122 LYS A C 1
ATOM 965 O O . LYS A 1 122 ? -4.803 -6.180 -9.714 1.00 85.62 122 LYS A O 1
ATOM 970 N N . ALA A 1 123 ? -2.957 -7.385 -10.143 1.00 85.31 123 ALA A N 1
ATOM 971 C CA . ALA A 1 123 ? -2.919 -8.053 -8.842 1.00 85.31 123 ALA A CA 1
ATOM 972 C C . ALA A 1 123 ? -2.546 -7.090 -7.700 1.00 85.31 123 ALA A C 1
ATOM 974 O O . ALA A 1 123 ? -3.104 -7.170 -6.607 1.00 85.31 123 ALA A O 1
ATOM 975 N N . GLU A 1 124 ? -1.623 -6.159 -7.938 1.00 86.19 124 GLU A N 1
ATOM 976 C CA . GLU A 1 124 ? -1.249 -5.125 -6.975 1.00 86.19 124 GLU A CA 1
ATOM 977 C C . GLU A 1 124 ? -2.381 -4.120 -6.799 1.00 86.19 124 GLU A C 1
ATOM 979 O O . GLU A 1 124 ? -2.655 -3.718 -5.670 1.00 86.19 124 GLU A O 1
ATOM 984 N N . ARG A 1 125 ? -3.092 -3.777 -7.882 1.00 87.62 125 ARG A N 1
ATOM 985 C CA . ARG A 1 125 ? -4.259 -2.893 -7.811 1.00 87.62 125 ARG A CA 1
ATOM 986 C C . ARG A 1 125 ? -5.311 -3.426 -6.843 1.00 87.62 125 ARG A C 1
ATOM 988 O O . ARG A 1 125 ? -5.711 -2.697 -5.947 1.00 87.62 125 ARG A O 1
ATOM 995 N N . GLN A 1 126 ? -5.665 -4.707 -6.948 1.00 89.44 126 GLN A N 1
ATOM 996 C CA . GLN A 1 126 ? -6.621 -5.347 -6.035 1.00 89.44 126 GLN A CA 1
ATOM 997 C C . GLN A 1 126 ? -6.181 -5.272 -4.566 1.00 89.44 126 GLN A C 1
ATOM 999 O O . GLN A 1 126 ? -7.003 -5.042 -3.683 1.00 89.44 126 GLN A O 1
ATOM 1004 N N . ARG A 1 127 ? -4.881 -5.445 -4.289 1.00 87.31 127 ARG A N 1
ATOM 1005 C CA . ARG A 1 127 ? -4.336 -5.339 -2.924 1.00 87.31 127 ARG A CA 1
ATOM 1006 C C . ARG A 1 127 ? -4.395 -3.909 -2.394 1.00 87.31 127 ARG A C 1
ATOM 1008 O O . ARG A 1 127 ? -4.687 -3.715 -1.218 1.00 87.31 127 ARG A O 1
ATOM 1015 N N . ILE A 1 128 ? -4.114 -2.928 -3.250 1.00 88.12 128 ILE A N 1
ATOM 1016 C CA . ILE A 1 128 ? -4.197 -1.506 -2.906 1.00 88.12 128 ILE A CA 1
ATOM 1017 C C . ILE A 1 128 ? -5.652 -1.109 -2.650 1.00 88.12 128 ILE A C 1
ATOM 1019 O O . ILE A 1 128 ? -5.931 -0.525 -1.611 1.00 88.12 128 ILE A O 1
ATOM 1023 N N . ASP A 1 129 ? -6.582 -1.493 -3.523 1.00 89.50 129 ASP A N 1
ATOM 1024 C CA . ASP A 1 129 ? -8.002 -1.169 -3.361 1.00 89.50 129 ASP A CA 1
ATOM 1025 C C . ASP A 1 129 ? -8.575 -1.815 -2.080 1.00 89.50 129 ASP A C 1
ATOM 1027 O O . ASP A 1 129 ? -9.291 -1.170 -1.317 1.00 89.50 129 ASP A O 1
ATOM 1031 N N . ALA A 1 130 ? -8.199 -3.064 -1.772 1.00 87.56 130 ALA A N 1
ATOM 1032 C CA . ALA A 1 130 ? -8.577 -3.715 -0.513 1.00 87.56 130 ALA A CA 1
ATOM 1033 C C . ALA A 1 130 ? -8.030 -2.975 0.722 1.00 87.56 130 ALA A C 1
ATOM 1035 O O . ALA A 1 130 ? -8.702 -2.897 1.750 1.00 87.56 130 ALA A O 1
ATOM 1036 N N . PHE A 1 131 ? -6.822 -2.416 0.629 1.00 85.12 131 PHE A N 1
ATOM 1037 C CA . PHE A 1 131 ? -6.239 -1.607 1.696 1.00 85.12 131 PHE A CA 1
ATOM 1038 C C . PHE A 1 131 ? -6.950 -0.257 1.856 1.00 85.12 131 PHE A C 1
ATOM 1040 O O . PHE A 1 131 ? -7.241 0.134 2.985 1.00 85.12 131 PHE A O 1
ATOM 1047 N N . GLU A 1 132 ? -7.271 0.421 0.751 1.00 85.75 132 GLU A N 1
ATOM 1048 C CA . GLU A 1 132 ? -8.035 1.675 0.750 1.00 85.75 132 GLU A CA 1
ATOM 1049 C C . GLU A 1 132 ? -9.434 1.488 1.357 1.00 85.75 132 GLU A C 1
ATOM 1051 O O . GLU A 1 132 ? -9.873 2.332 2.131 1.00 85.75 132 GLU A O 1
ATOM 1056 N N . LEU A 1 133 ? -10.105 0.366 1.066 1.00 85.31 133 LEU A N 1
ATOM 1057 C CA . LEU A 1 133 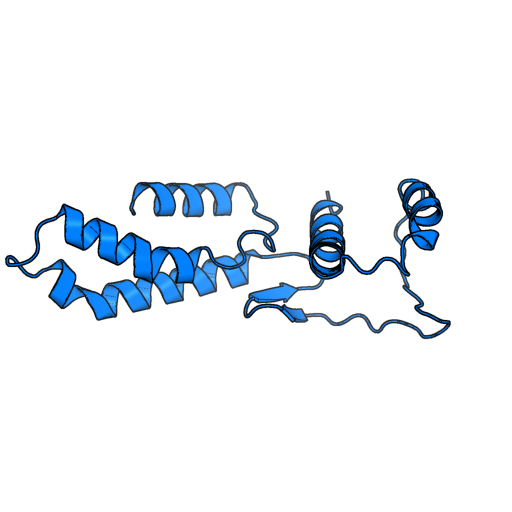? -11.412 0.018 1.640 1.00 85.31 133 LEU A CA 1
ATOM 1058 C C . LEU A 1 133 ? -11.344 -0.370 3.124 1.00 85.31 133 LEU A C 1
ATOM 1060 O O . LEU A 1 133 ? -12.313 -0.180 3.856 1.00 85.31 133 LEU A O 1
ATOM 1064 N N . CYS A 1 134 ? -10.224 -0.942 3.568 1.00 74.75 134 CYS A N 1
ATOM 1065 C CA . CYS A 1 134 ? -10.023 -1.333 4.962 1.00 74.75 134 CYS A CA 1
ATOM 1066 C C . CYS A 1 134 ? -9.719 -0.132 5.878 1.00 74.75 134 CYS A C 1
ATOM 1068 O O . CYS A 1 134 ? -9.908 -0.236 7.093 1.00 74.75 134 CYS A O 1
ATOM 1070 N N . CYS A 1 135 ? -9.204 0.968 5.320 1.00 70.00 135 CYS A N 1
ATOM 1071 C CA . CYS A 1 135 ? -8.801 2.160 6.065 1.00 70.00 135 CYS A CA 1
ATOM 1072 C C . CYS A 1 135 ? -9.946 3.160 6.214 1.00 70.00 135 CYS A C 1
ATOM 1074 O O . CYS A 1 135 ? -10.084 3.677 7.341 1.00 70.00 135 CYS A O 1
#

Solvent-accessible surface area (backbone atoms only — not comparable to full-atom values): 8290 Å² total; per-residue (Å²): 143,72,67,66,48,58,52,42,57,50,47,60,61,52,76,76,49,97,50,86,86,58,66,82,50,58,72,59,59,68,59,58,80,75,59,75,91,81,90,74,56,66,58,100,86,40,76,60,82,85,59,69,59,49,78,54,99,88,42,65,45,40,70,83,40,64,30,66,65,46,55,53,51,23,48,53,51,24,50,51,51,49,63,73,41,41,70,66,66,66,36,84,91,54,56,68,72,58,48,38,49,48,44,48,69,57,33,44,53,56,40,52,61,65,54,85,74,45,59,75,50,74,72,56,44,55,55,51,52,53,48,63,73,72,77

Nearest PDB structures (foldseek):
  7lci-assembly1_R  TM=4.851E-01  e=7.347E+00  Homo sapiens

Secondary structure (DSSP, 8-state):
--HHHHHHHHHHHHTT---GGGGGGHHHHHHHTTS------EETTEE-PPPSEEEETTEEEETT---HHHHHHHHHHHHHHHHHTHHHHH-TTS-HHHHHHHHHHHHHHHHHTTGGG----HHHHHHHHHHHHH-

Mean predicted aligned error: 13.25 Å

Foldseek 3Di:
DQVPLVVLVVCVVVVPDPDPVCPVCVVVVVVVVPDDDDPWDDDPNHTDDDDQWDADPNAIAGPSLACVVRLVVLVVVLVVVCVVCVVVLPDPVDDPVVSVVVSCVPSVCSNCPCVSNHPDDPVSVVVVVVVVVVD